Protein AF-A0A1Z9SMS9-F1 (afdb_monomer)

Mean predicted aligned error: 10.54 Å

Structure (mmCIF, N/CA/C/O backbone):
data_AF-A0A1Z9SMS9-F1
#
_entry.id   AF-A0A1Z9SMS9-F1
#
loop_
_atom_site.group_PDB
_atom_site.id
_atom_site.type_symbol
_atom_site.label_atom_id
_atom_site.label_alt_id
_atom_site.label_comp_id
_atom_site.label_asym_id
_atom_site.label_entity_id
_atom_site.label_seq_id
_atom_site.pdbx_PDB_ins_code
_atom_site.Cartn_x
_atom_site.Cartn_y
_atom_site.Cartn_z
_atom_site.occupancy
_atom_site.B_iso_or_equiv
_atom_site.auth_seq_id
_atom_site.auth_comp_id
_atom_site.auth_asym_id
_atom_site.auth_atom_id
_atom_site.pdbx_PDB_model_num
ATOM 1 N N . MET A 1 1 ? -2.708 -15.575 24.821 1.00 42.69 1 MET A N 1
ATOM 2 C CA . MET A 1 1 ? -3.384 -16.710 24.152 1.00 42.69 1 MET A CA 1
ATOM 3 C C . MET A 1 1 ? -3.883 -16.215 22.808 1.00 42.69 1 MET A C 1
ATOM 5 O O . MET A 1 1 ? -4.495 -15.160 22.779 1.00 42.69 1 MET A O 1
ATOM 9 N N . PHE A 1 2 ? -3.589 -16.905 21.705 1.00 44.44 2 PHE A N 1
ATOM 10 C CA . PHE A 1 2 ? -4.168 -16.544 20.408 1.00 44.44 2 PHE A CA 1
ATOM 11 C C . PHE A 1 2 ? -5.658 -16.898 20.422 1.00 44.44 2 PHE A C 1
ATOM 13 O O . PHE A 1 2 ? -5.998 -18.075 20.536 1.00 44.44 2 PHE A O 1
ATOM 20 N N . SER A 1 3 ? -6.549 -15.907 20.342 1.00 63.06 3 SER A N 1
ATOM 21 C CA . SER A 1 3 ? -7.968 -16.195 20.151 1.00 63.06 3 SER A CA 1
ATOM 22 C C . SER A 1 3 ? -8.204 -16.713 18.730 1.00 63.06 3 SER A C 1
ATOM 24 O O . SER A 1 3 ? -7.446 -16.423 17.799 1.00 63.06 3 SER A O 1
ATOM 26 N N . ARG A 1 4 ? -9.258 -17.513 18.546 1.00 59.00 4 ARG A N 1
ATOM 27 C CA . ARG A 1 4 ? -9.622 -18.114 17.250 1.00 59.00 4 ARG A CA 1
ATOM 28 C C . ARG A 1 4 ? -9.751 -17.062 16.135 1.00 59.00 4 ARG A C 1
ATOM 30 O O . ARG A 1 4 ? -9.462 -17.351 14.981 1.00 59.00 4 ARG A O 1
ATOM 37 N N . GLN A 1 5 ? -10.134 -15.839 16.497 1.00 58.72 5 GLN A N 1
ATOM 38 C CA . GLN A 1 5 ? -10.234 -14.690 15.599 1.00 58.72 5 GLN A CA 1
ATOM 39 C C . GLN A 1 5 ? -8.845 -14.195 15.149 1.00 58.72 5 GLN A C 1
ATOM 41 O O . GLN A 1 5 ? -8.631 -13.977 13.957 1.00 58.72 5 GLN A O 1
ATOM 46 N N . ASN A 1 6 ? -7.868 -14.129 16.060 1.00 50.88 6 ASN A N 1
ATOM 47 C CA . ASN A 1 6 ? -6.489 -13.731 15.746 1.00 50.88 6 ASN A CA 1
ATOM 48 C C . ASN A 1 6 ? -5.802 -14.721 14.791 1.00 50.88 6 ASN A C 1
ATOM 50 O O . ASN A 1 6 ? -5.024 -14.309 13.936 1.00 50.88 6 ASN A O 1
ATOM 54 N N . ILE A 1 7 ? -6.121 -16.017 14.895 1.00 60.59 7 ILE A N 1
ATOM 55 C CA . ILE A 1 7 ? -5.601 -17.056 13.989 1.00 60.59 7 ILE A CA 1
ATOM 56 C C . ILE A 1 7 ? -6.173 -16.888 12.576 1.00 60.59 7 ILE A C 1
ATOM 58 O O . ILE A 1 7 ? -5.432 -16.986 11.603 1.00 60.59 7 ILE A O 1
ATOM 62 N N . ILE A 1 8 ? -7.470 -16.589 12.446 1.00 67.31 8 ILE A N 1
ATOM 63 C CA . ILE A 1 8 ? -8.115 -16.373 11.140 1.00 67.31 8 ILE A CA 1
ATOM 64 C C . ILE A 1 8 ? -7.546 -15.128 10.454 1.00 67.31 8 ILE A C 1
ATOM 66 O O . ILE A 1 8 ? -7.233 -15.178 9.269 1.00 67.31 8 ILE A O 1
ATOM 70 N N . ALA A 1 9 ? -7.354 -14.033 11.192 1.00 59.09 9 ALA A N 1
ATOM 71 C CA . ALA A 1 9 ? -6.755 -12.822 10.639 1.00 59.09 9 ALA A CA 1
ATOM 72 C C . ALA A 1 9 ? -5.285 -13.011 10.250 1.00 59.09 9 ALA A C 1
ATOM 74 O O . ALA A 1 9 ? -4.865 -12.510 9.211 1.00 59.09 9 ALA A O 1
ATOM 75 N N . LEU A 1 10 ? -4.520 -13.777 11.034 1.00 58.72 10 LEU A N 1
ATOM 76 C CA . LEU A 1 10 ? -3.153 -14.156 10.684 1.00 58.72 10 LEU A CA 1
ATOM 77 C C . LEU A 1 10 ? -3.123 -14.998 9.401 1.00 58.72 10 LEU A C 1
ATOM 79 O O . LEU A 1 10 ? -2.323 -14.729 8.513 1.00 58.72 10 LEU A O 1
ATOM 83 N N . LEU A 1 11 ? -4.010 -15.988 9.275 1.00 63.66 11 LEU A N 1
ATOM 84 C CA . LEU A 1 11 ? -4.108 -16.815 8.071 1.00 63.66 11 LEU A CA 1
ATOM 85 C C . LEU A 1 11 ? -4.544 -15.998 6.854 1.00 63.66 11 LEU A C 1
ATOM 87 O O . LEU A 1 11 ? -3.993 -16.191 5.778 1.00 63.66 11 LEU A O 1
ATOM 91 N N . PHE A 1 12 ? -5.474 -15.058 7.020 1.00 68.38 12 PHE A N 1
ATOM 92 C CA . PHE A 1 12 ? -5.895 -14.148 5.957 1.00 68.38 12 PHE A CA 1
ATOM 93 C C . PHE A 1 12 ? -4.753 -13.217 5.526 1.00 68.38 12 PHE A C 1
ATOM 95 O O . PHE A 1 12 ? -4.485 -13.084 4.335 1.00 68.38 12 PHE A O 1
ATOM 102 N N . TYR A 1 13 ? -4.015 -12.648 6.487 1.00 61.69 13 TYR A N 1
ATOM 103 C CA . TYR A 1 13 ? -2.808 -11.859 6.233 1.00 61.69 13 TYR A CA 1
ATOM 104 C C . TYR A 1 13 ? -1.763 -12.656 5.449 1.00 61.69 13 TYR A C 1
ATOM 106 O O . TYR A 1 13 ? -1.270 -12.194 4.419 1.00 61.69 13 TYR A O 1
ATOM 114 N N . VAL A 1 14 ? -1.444 -13.863 5.919 1.00 61.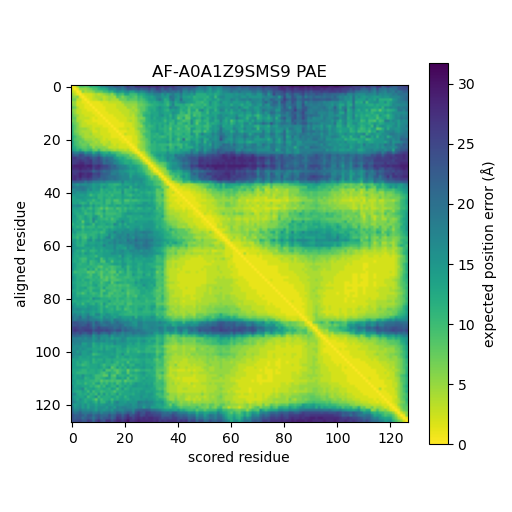12 14 VAL A N 1
ATOM 115 C CA . VAL A 1 14 ? -0.435 -14.736 5.313 1.00 61.12 14 VAL A CA 1
ATOM 116 C C . VAL A 1 14 ? -0.878 -15.194 3.924 1.00 61.12 14 VAL A C 1
ATOM 118 O O . VAL A 1 14 ? -0.083 -15.123 2.995 1.00 61.12 14 VAL A O 1
ATOM 121 N N . ALA A 1 15 ? -2.140 -15.586 3.747 1.00 68.69 15 ALA A N 1
ATOM 122 C CA . ALA A 1 15 ? -2.671 -16.026 2.460 1.00 68.69 15 ALA A CA 1
ATOM 123 C C . ALA A 1 15 ? -2.686 -14.899 1.418 1.00 68.69 15 ALA A C 1
ATOM 125 O O . ALA A 1 15 ? -2.249 -15.117 0.292 1.00 68.69 15 ALA A O 1
ATOM 126 N N . LEU A 1 16 ? -3.125 -13.687 1.782 1.00 65.31 16 LEU A N 1
ATOM 127 C CA . LEU A 1 16 ? -3.101 -12.545 0.861 1.00 65.31 16 LEU A CA 1
ATOM 128 C C . LEU A 1 16 ? -1.673 -12.095 0.539 1.00 65.31 16 LEU A C 1
ATOM 130 O O . LEU A 1 16 ? -1.391 -11.757 -0.608 1.00 65.31 16 LEU A O 1
ATOM 134 N N . SER A 1 17 ? -0.767 -12.127 1.520 1.00 57.66 17 SER A N 1
ATOM 135 C CA . SER A 1 17 ? 0.643 -11.772 1.313 1.00 57.66 17 SER A CA 1
ATOM 136 C C . SER A 1 17 ? 1.359 -12.788 0.420 1.00 57.66 17 SER A C 1
ATOM 138 O O . SER A 1 17 ? 2.090 -12.399 -0.488 1.00 57.66 17 SER A O 1
ATOM 140 N N . LEU A 1 18 ? 1.120 -14.087 0.637 1.00 59.03 18 LEU A N 1
ATOM 141 C CA . LEU A 1 18 ? 1.658 -15.160 -0.202 1.00 59.03 18 LEU A CA 1
ATOM 142 C C . LEU A 1 18 ? 1.051 -15.135 -1.606 1.00 59.03 18 LEU A C 1
ATOM 144 O O . LEU A 1 18 ? 1.794 -15.269 -2.567 1.00 59.03 18 LEU A O 1
ATOM 148 N N . GLY A 1 19 ? -0.255 -14.891 -1.742 1.00 61.66 19 GLY A N 1
ATOM 149 C CA . GLY A 1 19 ? -0.900 -14.731 -3.047 1.00 61.66 19 GLY A CA 1
ATOM 150 C C . GLY A 1 19 ? -0.356 -13.529 -3.823 1.00 61.66 19 GLY A C 1
ATOM 151 O O . GLY A 1 19 ? -0.093 -13.633 -5.017 1.00 61.66 19 GLY A O 1
ATOM 152 N N . ALA A 1 20 ? -0.105 -12.405 -3.145 1.00 61.03 20 ALA A N 1
ATOM 153 C CA . ALA A 1 20 ? 0.528 -11.244 -3.766 1.00 61.03 20 ALA A CA 1
ATOM 154 C C . ALA A 1 20 ? 1.964 -11.541 -4.240 1.00 61.03 20 ALA A C 1
ATOM 156 O O . ALA A 1 20 ? 2.370 -11.049 -5.291 1.00 61.03 20 ALA A O 1
ATOM 157 N N . LEU A 1 21 ? 2.719 -12.352 -3.491 1.00 57.56 21 LEU A N 1
ATOM 158 C CA . LEU A 1 21 ? 4.061 -12.810 -3.867 1.00 57.56 21 LEU A CA 1
ATOM 159 C C . LEU A 1 21 ? 4.037 -13.805 -5.034 1.00 57.56 21 LEU A C 1
ATOM 161 O O . LEU A 1 21 ? 4.824 -13.659 -5.963 1.00 57.56 21 LEU A O 1
ATOM 165 N N . ASP A 1 22 ? 3.140 -14.788 -5.004 1.00 57.19 22 ASP A N 1
ATOM 166 C CA . ASP A 1 22 ? 3.042 -15.839 -6.021 1.00 57.19 22 ASP A CA 1
ATOM 167 C C . ASP A 1 22 ? 2.629 -15.262 -7.380 1.00 57.19 22 ASP A C 1
ATOM 169 O O . ASP A 1 22 ? 3.326 -15.448 -8.377 1.00 57.19 22 ASP A O 1
ATOM 173 N N . LEU A 1 23 ? 1.594 -14.414 -7.415 1.00 56.09 23 LEU A N 1
ATOM 174 C CA . LEU A 1 23 ? 1.225 -13.717 -8.648 1.00 56.09 23 LEU A CA 1
ATOM 175 C C . LEU A 1 23 ? 2.328 -12.761 -9.155 1.00 56.09 23 LEU A C 1
ATOM 177 O O . LEU A 1 23 ? 2.448 -12.564 -10.368 1.00 56.09 23 LEU A O 1
ATOM 181 N N . ALA A 1 24 ? 3.137 -12.174 -8.262 1.00 53.62 24 ALA A N 1
ATOM 182 C CA . ALA A 1 24 ? 4.286 -11.354 -8.656 1.00 53.62 24 ALA A CA 1
ATOM 183 C C . ALA A 1 24 ? 5.402 -12.186 -9.316 1.00 53.62 24 ALA A C 1
ATOM 185 O O . ALA A 1 24 ? 6.136 -11.665 -10.160 1.00 53.62 24 ALA A O 1
ATOM 186 N N . ILE A 1 25 ? 5.523 -13.469 -8.962 1.00 54.81 25 ILE A N 1
ATOM 187 C CA . ILE A 1 25 ? 6.507 -14.407 -9.520 1.00 54.81 25 ILE A CA 1
ATOM 188 C C . ILE A 1 25 ? 6.000 -15.027 -10.835 1.00 54.81 25 ILE A C 1
ATOM 190 O O . ILE A 1 25 ? 6.776 -15.129 -11.792 1.00 54.81 25 ILE A O 1
ATOM 194 N N . ASP A 1 26 ? 4.714 -15.385 -10.911 1.00 50.44 26 ASP A N 1
ATOM 195 C CA . ASP A 1 26 ? 4.107 -16.109 -12.042 1.00 50.44 26 ASP A CA 1
ATOM 196 C C . ASP A 1 26 ? 3.941 -15.226 -13.302 1.00 50.44 26 ASP A C 1
ATOM 198 O O . ASP A 1 26 ? 4.048 -15.683 -14.440 1.00 50.44 26 ASP A O 1
ATOM 202 N N . HIS A 1 27 ? 3.826 -13.901 -13.142 1.00 50.00 27 HIS A N 1
ATOM 203 C CA . HIS A 1 27 ? 3.741 -12.937 -14.254 1.00 50.00 27 HIS A CA 1
ATOM 204 C C . HIS A 1 27 ? 5.089 -12.582 -14.923 1.00 50.00 27 HIS A C 1
ATOM 206 O O . HIS A 1 27 ? 5.254 -11.494 -15.489 1.00 50.00 27 HIS A O 1
ATOM 212 N N . ARG A 1 28 ? 6.064 -13.504 -14.940 1.00 49.56 28 ARG A N 1
ATOM 213 C CA . ARG A 1 28 ? 7.387 -13.302 -15.571 1.00 49.56 28 ARG A CA 1
ATOM 214 C C . ARG A 1 28 ? 7.340 -12.956 -17.072 1.00 49.56 28 ARG A C 1
ATOM 216 O O . ARG A 1 28 ? 8.345 -12.468 -17.585 1.00 49.56 28 ARG A O 1
ATOM 223 N N . THR A 1 29 ? 6.209 -13.155 -17.757 1.00 44.25 29 THR A N 1
ATOM 224 C CA . THR A 1 29 ? 6.026 -12.948 -19.209 1.00 44.25 29 THR A CA 1
ATOM 225 C C . THR A 1 29 ? 5.219 -11.695 -19.600 1.00 44.25 29 THR A C 1
ATOM 227 O O . THR A 1 29 ? 5.142 -11.381 -20.785 1.00 44.25 29 THR A O 1
ATOM 230 N N . GLY A 1 30 ? 4.660 -10.930 -18.649 1.00 44.19 30 GLY A N 1
ATOM 231 C CA . GLY A 1 30 ? 3.746 -9.805 -18.929 1.00 44.19 30 GLY A CA 1
ATOM 232 C C . GLY A 1 30 ? 4.034 -8.564 -18.083 1.00 44.19 30 GLY A C 1
ATOM 233 O O . GLY A 1 30 ? 3.212 -8.153 -17.266 1.00 44.19 30 GLY A O 1
ATOM 234 N N . TYR A 1 31 ? 5.213 -7.977 -18.275 1.00 43.25 31 TYR A N 1
ATOM 235 C CA . TYR A 1 31 ? 5.928 -7.131 -17.309 1.00 43.25 31 TYR A CA 1
ATOM 236 C C . TYR A 1 31 ? 5.272 -5.821 -16.827 1.00 43.25 31 TYR A C 1
ATOM 238 O O . TYR A 1 31 ? 5.847 -5.141 -15.984 1.00 43.25 31 TYR A O 1
ATOM 246 N N . LEU A 1 32 ? 4.092 -5.429 -17.321 1.00 42.53 32 LEU A N 1
ATOM 247 C CA . LEU A 1 32 ? 3.600 -4.052 -17.144 1.00 42.53 32 LEU A CA 1
ATOM 248 C C . LEU A 1 32 ? 2.096 -3.886 -16.884 1.00 42.53 32 LEU A C 1
ATOM 250 O O . LEU A 1 32 ? 1.650 -2.759 -16.711 1.00 42.53 32 LEU A O 1
ATOM 254 N N . LYS A 1 33 ? 1.285 -4.951 -16.854 1.00 45.22 33 LYS A N 1
ATOM 255 C CA . LYS A 1 33 ? -0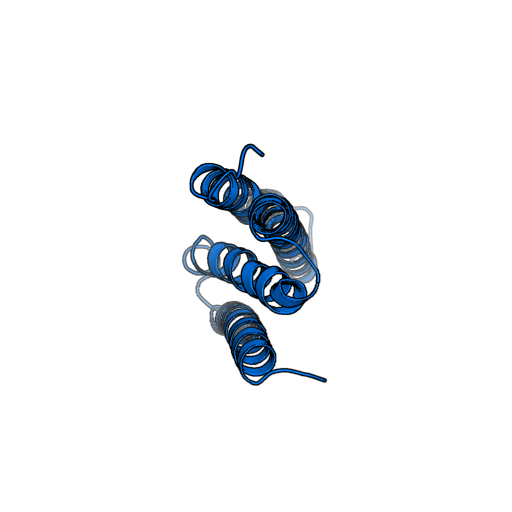.182 -4.796 -16.697 1.00 45.22 33 LYS A CA 1
ATOM 256 C C . LYS A 1 33 ? -0.768 -5.453 -15.447 1.00 45.22 33 LYS A C 1
ATOM 258 O O . LYS A 1 33 ? -1.671 -4.884 -14.846 1.00 45.22 33 LYS A O 1
ATOM 263 N N . GLY A 1 34 ? -0.251 -6.611 -15.032 1.00 44.06 34 GLY A N 1
ATOM 264 C CA . GLY A 1 34 ? -0.817 -7.382 -13.913 1.00 44.06 34 GLY A CA 1
ATOM 265 C C . GLY A 1 34 ? -0.298 -6.976 -12.531 1.00 44.06 34 GLY A C 1
ATOM 266 O O . GLY A 1 34 ? -1.067 -6.914 -11.575 1.00 44.06 34 GLY A O 1
ATOM 267 N N . LEU A 1 35 ? 0.987 -6.618 -12.424 1.00 42.50 35 LEU A N 1
ATOM 268 C CA . LEU A 1 35 ? 1.676 -6.304 -11.158 1.00 42.50 35 LEU A CA 1
ATOM 269 C C . LEU A 1 35 ? 1.114 -5.080 -10.401 1.00 42.50 35 LEU A C 1
ATOM 271 O O . LEU A 1 35 ? 1.458 -4.845 -9.250 1.00 42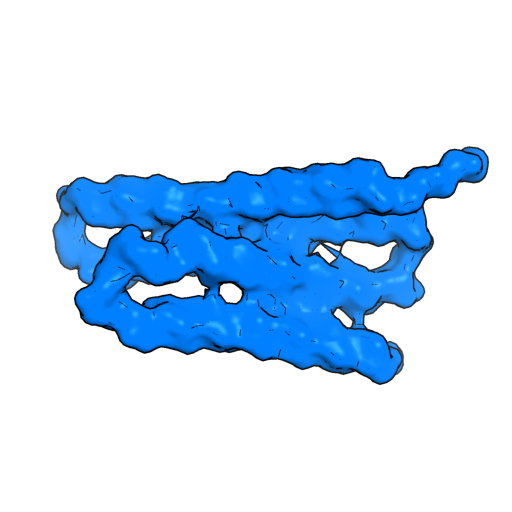.50 35 LEU A O 1
ATOM 275 N N . LEU A 1 36 ? 0.238 -4.295 -11.026 1.00 52.53 36 LEU A N 1
ATOM 276 C CA . LEU A 1 36 ? 0.272 -2.844 -10.862 1.00 52.53 36 LEU A CA 1
ATOM 277 C C . LEU A 1 36 ? -0.841 -2.221 -9.998 1.00 52.53 36 LEU A C 1
ATOM 279 O O . LEU A 1 36 ? -0.681 -1.108 -9.511 1.00 52.53 36 LEU A O 1
ATOM 283 N N . SER A 1 37 ? -1.941 -2.930 -9.740 1.00 57.34 37 SER A N 1
ATOM 284 C CA . SER A 1 37 ? -3.023 -2.412 -8.881 1.00 57.34 37 SER A CA 1
ATOM 285 C C . SER A 1 37 ? -3.488 -3.429 -7.844 1.00 57.34 37 SER A C 1
ATOM 287 O O . SER A 1 37 ? -3.529 -3.126 -6.656 1.00 57.34 37 SER A O 1
ATOM 289 N N . ILE A 1 38 ? -3.767 -4.664 -8.264 1.00 64.25 38 ILE A N 1
ATOM 290 C CA . ILE A 1 38 ? -4.311 -5.683 -7.358 1.00 64.25 38 ILE A CA 1
ATOM 291 C C . ILE A 1 38 ? -3.285 -6.144 -6.311 1.00 64.25 38 ILE A C 1
ATOM 293 O O . ILE A 1 38 ? -3.645 -6.300 -5.153 1.00 64.25 38 ILE A O 1
ATOM 297 N N . HIS A 1 39 ? -2.004 -6.283 -6.660 1.00 66.94 39 HIS A N 1
ATOM 298 C CA . HIS A 1 39 ? -0.956 -6.753 -5.738 1.00 66.94 39 HIS A CA 1
ATOM 299 C C . HIS A 1 39 ? -0.623 -5.741 -4.643 1.00 66.94 39 HIS A C 1
ATOM 301 O O . HIS A 1 39 ? -0.568 -6.078 -3.462 1.00 66.94 39 HIS A O 1
ATOM 307 N N . SER A 1 40 ? -0.423 -4.483 -5.037 1.00 65.19 40 SER A N 1
ATOM 308 C CA . SER A 1 40 ? -0.165 -3.380 -4.114 1.00 65.19 40 SER A CA 1
ATOM 309 C C . SER A 1 40 ? -1.354 -3.159 -3.178 1.00 65.19 40 SER A C 1
ATOM 311 O O . SER A 1 40 ? -1.163 -2.938 -1.984 1.00 65.19 40 SER A O 1
ATOM 313 N N . LEU A 1 41 ? -2.576 -3.309 -3.690 1.00 69.00 41 LEU A N 1
ATOM 314 C CA . LEU A 1 41 ? -3.801 -3.275 -2.898 1.00 69.00 41 LEU A CA 1
ATOM 315 C C . LEU A 1 41 ? -3.904 -4.473 -1.937 1.00 69.00 41 LEU A C 1
ATOM 317 O O . LEU A 1 41 ? -4.253 -4.280 -0.775 1.00 69.00 41 LEU A O 1
ATOM 321 N N . LEU A 1 42 ? -3.546 -5.686 -2.372 1.00 75.19 42 LEU A N 1
ATOM 322 C CA . LEU A 1 42 ? -3.533 -6.887 -1.528 1.00 75.19 42 LEU A CA 1
ATOM 323 C C . LEU A 1 42 ? -2.564 -6.756 -0.352 1.00 75.19 42 LEU A C 1
ATOM 325 O O . LEU A 1 42 ? -2.947 -7.091 0.765 1.00 75.19 42 LEU A O 1
ATOM 329 N N . ILE A 1 43 ? -1.354 -6.228 -0.570 1.00 76.31 43 ILE A N 1
ATOM 330 C CA . ILE A 1 43 ? -0.383 -5.983 0.510 1.00 76.31 43 ILE A CA 1
ATOM 331 C C . ILE A 1 43 ? -0.961 -4.985 1.520 1.00 76.31 43 ILE A C 1
ATOM 333 O O . ILE A 1 43 ? -0.950 -5.245 2.720 1.00 76.31 43 ILE A O 1
ATOM 337 N N . VAL A 1 44 ? -1.531 -3.871 1.057 1.00 77.69 44 VAL A N 1
ATOM 338 C CA . VAL A 1 44 ? -2.130 -2.864 1.950 1.00 77.69 44 VAL A CA 1
ATOM 339 C C . VAL A 1 44 ? -3.304 -3.443 2.750 1.00 77.69 44 VAL A C 1
ATOM 341 O O . VAL A 1 44 ? -3.394 -3.219 3.958 1.00 77.69 44 VAL A O 1
ATOM 344 N N . ILE A 1 45 ? -4.182 -4.225 2.113 1.00 77.56 45 ILE A N 1
ATOM 345 C CA . ILE A 1 45 ? -5.298 -4.891 2.800 1.00 77.56 45 ILE A CA 1
ATOM 346 C C . ILE A 1 45 ? -4.786 -5.951 3.770 1.00 77.56 45 ILE A C 1
ATOM 348 O O . ILE A 1 45 ? -5.320 -6.053 4.870 1.00 77.56 45 ILE A O 1
ATOM 352 N N . ALA A 1 46 ? -3.747 -6.708 3.425 1.00 81.38 46 ALA A N 1
ATOM 353 C CA . ALA A 1 46 ? -3.173 -7.698 4.323 1.00 81.38 46 ALA A CA 1
ATOM 354 C C . ALA A 1 46 ? -2.777 -7.032 5.655 1.00 81.38 46 ALA A C 1
ATOM 356 O O . ALA A 1 46 ? -3.135 -7.527 6.725 1.00 81.38 46 ALA A O 1
ATOM 357 N N . PHE A 1 47 ? -2.155 -5.853 5.612 1.00 81.06 47 PHE A N 1
ATOM 358 C CA . PHE A 1 47 ? -1.750 -5.132 6.820 1.00 81.06 47 PHE A CA 1
ATOM 359 C C . PHE A 1 47 ? -2.912 -4.745 7.753 1.00 81.06 47 PHE A C 1
ATOM 361 O O . PHE A 1 47 ? -2.690 -4.633 8.958 1.00 81.06 47 PHE A O 1
ATOM 368 N N . SER A 1 48 ? -4.158 -4.668 7.268 1.00 76.75 48 SER A N 1
ATOM 369 C CA . SER A 1 48 ? -5.338 -4.544 8.146 1.00 76.75 48 SER A CA 1
ATOM 370 C C . SER A 1 48 ? -5.503 -5.731 9.114 1.00 76.75 48 SER A C 1
ATOM 372 O O . SER A 1 48 ? -6.017 -5.577 10.225 1.00 76.75 48 SER A O 1
ATOM 374 N N . GLY A 1 49 ? -4.993 -6.911 8.747 1.00 75.25 49 GLY A N 1
ATOM 375 C CA . GLY A 1 49 ? -4.952 -8.095 9.603 1.00 75.25 49 GLY A CA 1
ATOM 376 C C . GLY A 1 49 ? -4.087 -7.906 10.853 1.00 75.25 49 GLY A C 1
ATOM 377 O O . GLY A 1 49 ? -4.422 -8.445 11.909 1.00 75.25 49 GLY A O 1
ATOM 378 N N . LEU A 1 50 ? -3.030 -7.082 10.791 1.00 76.12 50 LEU A N 1
ATOM 379 C CA . LEU A 1 50 ? -2.222 -6.742 11.971 1.00 76.12 50 LEU A CA 1
ATOM 380 C C . LEU A 1 50 ? -3.035 -5.954 12.995 1.00 76.12 50 LEU A C 1
ATOM 382 O O . LEU A 1 50 ? -2.923 -6.195 14.198 1.00 76.12 50 LEU A O 1
ATOM 386 N N . THR A 1 51 ? -3.889 -5.047 12.530 1.00 77.00 51 THR A N 1
ATOM 387 C CA . THR A 1 51 ? -4.783 -4.292 13.405 1.00 77.00 51 THR A CA 1
ATOM 388 C C . THR A 1 51 ? -5.822 -5.194 14.053 1.00 77.00 51 THR A C 1
ATOM 390 O O . THR A 1 51 ? -6.125 -5.044 15.236 1.00 77.00 51 THR A O 1
ATOM 393 N N . TYR A 1 52 ? -6.312 -6.189 13.315 1.00 73.25 52 TYR A N 1
ATOM 394 C CA . TYR A 1 52 ? -7.242 -7.168 13.858 1.00 73.25 52 TYR A CA 1
ATOM 395 C C . TYR A 1 52 ? -6.616 -8.008 14.984 1.00 73.25 52 TYR A C 1
ATOM 397 O O . TYR A 1 52 ? -7.260 -8.229 16.004 1.00 73.25 52 TYR A O 1
ATOM 405 N N . ILE A 1 53 ? -5.337 -8.388 14.869 1.00 77.25 53 ILE A N 1
ATOM 406 C CA . ILE A 1 53 ? -4.596 -9.068 15.952 1.00 77.25 53 ILE A CA 1
ATOM 407 C C . ILE A 1 53 ? -4.459 -8.164 17.190 1.00 77.25 53 ILE A C 1
ATOM 409 O O . ILE A 1 53 ? -4.484 -8.639 18.325 1.00 77.25 53 ILE A O 1
ATOM 413 N N . LYS A 1 54 ? -4.333 -6.849 16.987 1.00 77.06 54 LYS A N 1
ATOM 414 C CA . LYS A 1 54 ? -4.231 -5.854 18.065 1.00 77.06 54 LYS A CA 1
ATOM 415 C C . LYS A 1 54 ? -5.583 -5.522 18.713 1.00 77.06 54 LYS A C 1
ATOM 417 O O . LYS A 1 54 ? -5.591 -4.839 19.733 1.00 77.06 54 L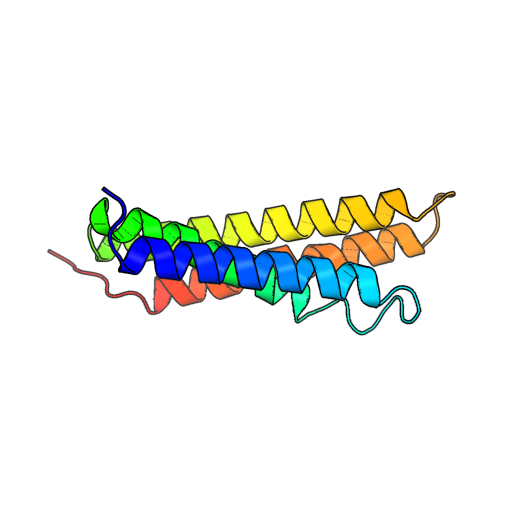YS A O 1
ATOM 422 N N . ARG A 1 55 ? -6.709 -6.015 18.184 1.00 75.25 55 ARG A N 1
ATOM 423 C CA . ARG A 1 55 ? -8.069 -5.674 18.637 1.00 75.25 55 ARG A CA 1
ATOM 424 C C . ARG A 1 55 ? -8.317 -5.911 20.125 1.00 75.25 55 ARG A C 1
ATOM 426 O O . ARG A 1 55 ? -9.012 -5.122 20.744 1.00 75.25 55 ARG A O 1
ATOM 433 N N . GLU A 1 56 ? -7.755 -6.968 20.704 1.00 76.81 56 GLU A N 1
ATOM 434 C CA . GLU A 1 56 ? -7.928 -7.271 22.136 1.00 76.81 56 GLU A CA 1
ATOM 435 C C . GLU A 1 56 ? -7.104 -6.351 23.054 1.00 76.81 56 GLU A C 1
ATOM 437 O O . GLU A 1 56 ? -7.299 -6.356 24.266 1.00 76.81 56 GLU A O 1
ATOM 442 N N . LYS A 1 57 ? -6.174 -5.567 22.493 1.00 75.19 57 LYS A N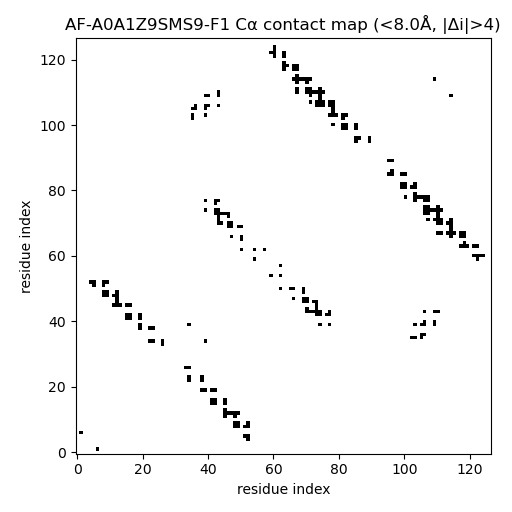 1
ATOM 443 C CA . LYS A 1 57 ? -5.251 -4.708 23.244 1.00 75.19 57 LYS A CA 1
ATOM 444 C C . LYS A 1 57 ? -5.664 -3.233 23.265 1.00 75.19 57 LYS A C 1
ATOM 446 O O . LYS A 1 57 ? -5.170 -2.497 24.112 1.00 75.19 57 LYS A O 1
ATOM 451 N N . TYR A 1 58 ? -6.533 -2.801 22.353 1.00 76.00 58 TYR A N 1
ATOM 452 C CA . TYR A 1 58 ? -6.886 -1.391 22.174 1.00 76.00 58 TYR A CA 1
ATOM 453 C C . TYR A 1 58 ? -8.396 -1.183 22.182 1.00 76.00 58 TYR A C 1
ATOM 455 O O . TYR A 1 58 ? -9.158 -2.037 21.726 1.00 76.00 58 TYR A O 1
ATOM 463 N N . MET A 1 59 ? -8.821 -0.021 22.679 1.00 75.19 59 MET A N 1
ATOM 464 C CA . MET A 1 59 ? -10.227 0.379 22.661 1.00 75.19 59 MET A CA 1
ATOM 465 C C . MET A 1 59 ? -10.701 0.614 21.227 1.00 75.19 59 MET A C 1
ATOM 467 O O . MET A 1 59 ? -9.919 1.007 20.360 1.00 75.19 59 MET A O 1
ATOM 471 N N . LEU A 1 60 ? -12.000 0.418 20.975 1.00 72.88 60 LEU A N 1
ATOM 472 C CA . LEU A 1 60 ? -12.543 0.447 19.617 1.00 72.88 60 LEU A CA 1
ATOM 473 C C . LEU A 1 60 ? -12.184 1.752 18.893 1.00 72.88 60 LEU A C 1
ATOM 475 O O . LEU A 1 60 ? -11.672 1.681 17.788 1.00 72.88 60 LEU A O 1
ATOM 479 N N . HIS A 1 61 ? -12.330 2.917 19.529 1.00 73.75 61 HIS A N 1
ATOM 480 C CA . HIS A 1 61 ? -12.013 4.219 18.924 1.00 73.75 61 HIS A CA 1
ATOM 481 C C . HIS A 1 61 ? -10.533 4.415 18.528 1.00 73.75 61 HIS A C 1
ATOM 483 O O . HIS A 1 61 ? -10.233 5.137 17.582 1.00 73.75 61 HIS A O 1
ATOM 489 N N . GLU A 1 62 ? -9.597 3.723 19.186 1.00 80.38 62 GLU A N 1
ATOM 490 C CA . GLU A 1 62 ? -8.160 3.791 18.881 1.00 80.38 62 GLU A CA 1
ATOM 491 C C . GLU A 1 62 ? -7.814 2.862 17.720 1.00 80.38 62 GLU A C 1
ATOM 493 O O . GLU A 1 62 ? -6.829 3.067 17.007 1.00 80.38 62 GLU A O 1
ATOM 498 N N . LEU A 1 63 ? -8.645 1.840 17.511 1.00 82.06 63 LEU A N 1
ATOM 499 C CA . LEU A 1 63 ? -8.428 0.817 16.510 1.00 82.06 63 LEU A CA 1
ATOM 500 C C . LEU A 1 63 ? -8.490 1.384 15.089 1.00 82.06 63 LEU A C 1
ATOM 502 O O . LEU A 1 63 ? -7.711 0.944 14.252 1.00 82.06 63 LEU A O 1
ATOM 506 N N . GLY A 1 64 ? -9.325 2.396 14.828 1.00 79.56 64 GLY A N 1
ATOM 507 C CA . GLY A 1 64 ? -9.365 3.095 13.536 1.00 79.56 64 GLY A CA 1
ATOM 508 C C . GLY A 1 64 ? -8.063 3.839 13.222 1.00 79.56 64 GLY A C 1
ATOM 509 O O . GLY A 1 64 ? -7.530 3.748 12.115 1.00 79.56 64 GLY A O 1
ATOM 510 N N . LEU A 1 65 ? -7.481 4.497 14.227 1.00 85.44 65 LEU A N 1
ATOM 511 C CA . LEU A 1 65 ? -6.213 5.215 14.085 1.00 85.44 65 LEU A CA 1
ATOM 512 C C . LEU A 1 65 ? -5.024 4.250 13.941 1.00 85.44 65 LEU A C 1
ATOM 514 O O . LEU A 1 65 ? -4.078 4.512 13.193 1.00 85.44 65 LEU A O 1
ATOM 518 N N . ILE A 1 66 ? -5.076 3.103 14.622 1.00 87.44 66 ILE A N 1
ATOM 519 C CA . ILE A 1 66 ? -4.097 2.019 14.459 1.00 87.44 66 ILE A CA 1
ATOM 520 C C . ILE A 1 66 ? -4.242 1.366 13.080 1.00 87.44 66 ILE A C 1
ATOM 522 O O . ILE A 1 66 ? -3.226 1.117 12.434 1.00 87.44 66 ILE A O 1
ATOM 526 N N . LEU A 1 67 ? -5.473 1.167 12.598 1.00 86.00 67 LEU A N 1
ATOM 527 C CA . LEU A 1 67 ? -5.763 0.616 11.273 1.00 86.00 67 LEU A CA 1
ATOM 528 C C . LEU A 1 67 ? -5.160 1.478 10.173 1.00 86.00 67 LEU A C 1
ATOM 530 O O . LEU A 1 67 ? -4.444 0.974 9.311 1.00 86.00 67 LEU A O 1
ATOM 534 N N . LYS A 1 68 ? -5.358 2.795 10.254 1.00 87.44 68 LYS A N 1
ATOM 535 C CA . LYS A 1 68 ? -4.721 3.749 9.346 1.00 87.44 68 LYS A CA 1
ATOM 536 C C . LYS A 1 68 ? -3.202 3.613 9.333 1.00 87.44 68 LYS A C 1
ATOM 538 O O . LYS A 1 68 ? -2.603 3.547 8.261 1.00 87.44 68 LYS A O 1
ATOM 543 N N . LYS A 1 69 ? -2.574 3.573 10.512 1.00 90.38 69 LYS A N 1
ATOM 544 C CA . LYS A 1 69 ? -1.113 3.443 10.634 1.00 90.38 69 LYS A CA 1
ATOM 545 C C . LYS A 1 69 ? -0.610 2.134 10.027 1.00 90.38 69 LYS A C 1
ATOM 547 O O . LYS A 1 69 ? 0.379 2.155 9.299 1.00 90.38 69 LYS A O 1
ATOM 552 N N . ASP A 1 70 ? -1.302 1.029 10.284 1.00 89.06 70 ASP A N 1
ATOM 553 C CA . ASP A 1 70 ? -0.937 -0.284 9.753 1.00 89.06 70 ASP A CA 1
ATOM 554 C C . ASP A 1 70 ? -1.118 -0.341 8.222 1.00 89.06 70 ASP A C 1
ATOM 556 O O . ASP A 1 70 ? -0.244 -0.851 7.527 1.00 89.06 70 ASP A O 1
ATOM 560 N N . MET A 1 71 ? -2.175 0.259 7.662 1.00 86.75 71 MET A N 1
ATOM 561 C CA . MET A 1 71 ? -2.379 0.333 6.205 1.00 86.75 71 MET A CA 1
ATOM 562 C C . MET A 1 71 ? -1.339 1.217 5.501 1.00 86.75 71 MET A C 1
ATOM 564 O O . MET A 1 71 ? -0.826 0.839 4.446 1.00 86.75 71 MET A O 1
ATOM 568 N N . ILE A 1 72 ? -0.971 2.361 6.091 1.00 90.75 72 ILE A N 1
ATOM 569 C CA . ILE A 1 72 ? 0.119 3.212 5.581 1.00 90.75 72 ILE A CA 1
ATOM 570 C C . ILE A 1 72 ? 1.445 2.445 5.607 1.00 90.75 72 ILE A C 1
ATOM 572 O O . ILE A 1 72 ? 2.198 2.485 4.634 1.00 90.75 72 ILE A O 1
ATOM 576 N N . LEU A 1 73 ? 1.713 1.708 6.689 1.00 91.69 73 LEU A N 1
ATOM 577 C CA . LEU A 1 73 ? 2.886 0.843 6.791 1.00 91.69 73 LEU A CA 1
ATOM 578 C C . LEU A 1 73 ? 2.889 -0.229 5.690 1.00 91.69 73 LEU A C 1
ATOM 580 O O . LEU A 1 73 ? 3.917 -0.429 5.044 1.00 91.69 73 LEU A O 1
ATOM 584 N N . GLY A 1 74 ? 1.741 -0.860 5.426 1.00 87.44 74 GLY A N 1
ATOM 585 C CA . GLY A 1 74 ? 1.573 -1.804 4.319 1.00 87.44 74 GLY A CA 1
ATOM 586 C C . GLY A 1 74 ? 1.885 -1.181 2.956 1.00 87.44 74 GLY A C 1
ATOM 587 O O . GLY A 1 74 ? 2.552 -1.809 2.135 1.00 87.44 74 GLY A O 1
ATOM 588 N N . GLY A 1 75 ? 1.494 0.078 2.740 1.00 88.44 75 GLY A N 1
ATOM 589 C CA . GLY A 1 75 ? 1.841 0.831 1.532 1.00 88.44 75 GLY A CA 1
ATOM 590 C C . GLY A 1 75 ? 3.347 1.057 1.385 1.00 88.44 75 GLY A C 1
ATOM 591 O O . GLY A 1 75 ? 3.917 0.790 0.332 1.00 88.44 75 GLY A O 1
ATOM 592 N N . TRP A 1 76 ? 4.031 1.466 2.454 1.00 92.12 76 TRP A N 1
ATOM 593 C CA . TRP A 1 76 ? 5.491 1.628 2.435 1.00 92.12 76 TRP A CA 1
ATOM 594 C C . TRP A 1 76 ? 6.243 0.311 2.217 1.00 92.12 76 TRP A C 1
ATOM 596 O O . TRP A 1 76 ? 7.262 0.284 1.526 1.00 92.12 76 TRP A O 1
ATOM 606 N N . ILE A 1 77 ? 5.736 -0.793 2.766 1.00 88.19 77 ILE A N 1
ATOM 607 C CA . ILE A 1 77 ? 6.317 -2.123 2.556 1.00 88.19 77 ILE A CA 1
ATOM 608 C C . ILE A 1 77 ? 6.092 -2.591 1.118 1.00 88.19 77 ILE A C 1
ATOM 610 O O . ILE A 1 77 ? 7.038 -3.060 0.487 1.00 88.19 77 ILE A O 1
ATOM 614 N N . GLY A 1 78 ? 4.894 -2.387 0.563 1.00 85.38 78 GLY A N 1
ATOM 615 C CA . GLY A 1 78 ? 4.618 -2.635 -0.853 1.00 85.38 78 GLY A CA 1
ATOM 616 C C . GLY A 1 78 ? 5.573 -1.868 -1.774 1.00 85.38 78 GLY A C 1
ATOM 617 O O . GLY A 1 78 ? 6.087 -2.436 -2.737 1.00 85.38 78 GLY A O 1
ATOM 618 N N . PHE A 1 79 ? 5.891 -0.617 -1.434 1.00 88.25 79 PHE A N 1
ATOM 619 C CA . PHE A 1 79 ? 6.844 0.202 -2.179 1.00 88.25 79 PHE A CA 1
ATOM 620 C C . PHE A 1 79 ? 8.267 -0.350 -2.112 1.00 88.25 79 PHE A C 1
ATOM 622 O O . PHE A 1 79 ? 8.922 -0.468 -3.147 1.00 88.25 79 PHE A O 1
ATOM 629 N N . MET A 1 80 ? 8.740 -0.723 -0.917 1.00 88.81 80 MET A N 1
ATOM 630 C CA . MET A 1 80 ? 10.073 -1.312 -0.748 1.00 88.81 80 MET A CA 1
ATOM 631 C C . MET A 1 80 ? 10.216 -2.627 -1.521 1.00 88.81 80 MET A C 1
ATOM 633 O O . MET A 1 80 ? 11.229 -2.835 -2.186 1.00 88.81 80 MET A O 1
ATOM 637 N N . VAL A 1 81 ? 9.188 -3.480 -1.496 1.00 84.31 81 VAL A N 1
ATOM 638 C CA . VAL A 1 81 ? 9.159 -4.733 -2.264 1.00 84.31 81 VAL A CA 1
ATOM 639 C C . VAL A 1 81 ? 9.163 -4.456 -3.772 1.00 84.31 81 VAL A C 1
ATOM 641 O O . VAL A 1 81 ? 9.943 -5.063 -4.505 1.00 84.31 81 VAL A O 1
ATOM 644 N N . GLY A 1 82 ? 8.352 -3.504 -4.243 1.00 83.19 82 GLY A N 1
ATOM 645 C CA . GLY A 1 82 ? 8.320 -3.107 -5.654 1.00 83.19 82 GLY A CA 1
ATOM 646 C C . GLY A 1 82 ? 9.657 -2.543 -6.148 1.00 83.19 82 GLY A C 1
ATOM 647 O O . GLY A 1 82 ? 10.145 -2.931 -7.214 1.00 83.19 82 GLY A O 1
ATOM 648 N N . CYS A 1 83 ? 10.311 -1.709 -5.336 1.00 85.06 83 CYS A N 1
ATOM 649 C CA . CYS A 1 83 ? 11.646 -1.195 -5.633 1.00 85.06 83 CYS A CA 1
ATOM 650 C C . CYS A 1 83 ? 12.686 -2.320 -5.655 1.00 85.06 83 CYS A C 1
ATOM 652 O O . CYS A 1 83 ? 13.483 -2.383 -6.588 1.00 85.06 83 CYS A O 1
ATOM 654 N N . PHE A 1 84 ? 12.650 -3.242 -4.686 1.00 84.62 84 PHE A N 1
ATOM 655 C CA . PHE A 1 84 ? 13.548 -4.397 -4.651 1.00 84.62 84 PHE A CA 1
ATOM 656 C C . PHE A 1 84 ? 13.472 -5.215 -5.945 1.00 84.62 84 PHE A C 1
ATOM 658 O O . PHE A 1 84 ? 14.504 -5.482 -6.555 1.00 84.62 84 PHE A O 1
ATOM 665 N N . PHE A 1 85 ? 12.267 -5.552 -6.416 1.00 79.44 85 PHE A N 1
ATOM 666 C CA . PHE A 1 85 ? 12.106 -6.296 -7.669 1.00 79.44 85 PHE A CA 1
ATOM 667 C C . PHE A 1 85 ? 12.521 -5.495 -8.905 1.00 79.44 85 PHE A C 1
ATOM 669 O O . PHE A 1 85 ? 13.072 -6.074 -9.843 1.00 79.44 85 PHE A O 1
ATOM 676 N N . THR A 1 86 ? 12.292 -4.180 -8.898 1.00 80.81 86 THR A N 1
ATOM 677 C CA . THR A 1 86 ? 12.738 -3.281 -9.971 1.00 80.81 86 THR A CA 1
ATOM 678 C C . THR A 1 86 ? 14.262 -3.309 -10.092 1.00 80.81 86 THR A C 1
ATOM 680 O O . THR A 1 86 ? 14.789 -3.553 -11.174 1.00 80.81 86 THR A O 1
ATOM 683 N N . PHE A 1 87 ? 14.984 -3.150 -8.980 1.00 81.00 87 PHE A N 1
ATOM 684 C CA . PHE A 1 87 ? 16.449 -3.181 -8.979 1.00 81.00 87 PHE A CA 1
ATOM 685 C C . PHE A 1 87 ? 17.025 -4.580 -9.207 1.00 81.00 87 PHE A C 1
ATOM 687 O O . PHE A 1 87 ? 18.043 -4.713 -9.876 1.00 81.00 87 PHE A O 1
ATOM 694 N N . TYR A 1 88 ? 16.373 -5.630 -8.699 1.00 79.31 88 TYR A N 1
ATOM 695 C CA . TYR A 1 88 ? 16.822 -7.013 -8.882 1.00 79.31 88 TYR A CA 1
ATOM 696 C C . TYR A 1 88 ? 16.889 -7.418 -10.357 1.00 79.31 88 TYR A C 1
ATOM 698 O O . TYR A 1 88 ? 17.700 -8.258 -10.745 1.00 79.31 88 TYR A O 1
ATOM 706 N N . LYS A 1 89 ? 16.009 -6.849 -11.180 1.00 71.06 89 LYS A N 1
ATOM 707 C CA . LYS A 1 89 ? 15.817 -7.310 -12.547 1.00 71.06 89 LYS A CA 1
ATOM 708 C C . LYS A 1 89 ? 16.632 -6.556 -13.592 1.00 71.06 89 LYS A C 1
ATOM 710 O O . LYS A 1 89 ? 16.750 -7.027 -14.720 1.00 71.06 89 LYS A O 1
ATOM 715 N N . ILE A 1 90 ? 17.197 -5.413 -13.227 1.00 69.19 90 ILE A N 1
ATOM 716 C CA . ILE A 1 90 ? 17.787 -4.484 -14.180 1.00 69.19 90 ILE A CA 1
ATOM 717 C C . ILE A 1 90 ? 19.314 -4.516 -14.076 1.00 69.19 90 ILE A C 1
ATOM 719 O O . ILE A 1 90 ? 19.883 -4.406 -12.995 1.00 69.19 90 ILE A O 1
ATOM 723 N N . SER A 1 91 ? 19.985 -4.667 -15.223 1.00 66.56 91 SER A N 1
ATOM 724 C CA . SER A 1 91 ? 21.454 -4.706 -15.317 1.00 66.56 91 SER A CA 1
ATOM 725 C C . SER A 1 91 ? 22.094 -3.342 -15.629 1.00 66.56 91 SER A C 1
ATOM 727 O O . SER A 1 91 ? 23.287 -3.178 -15.396 1.00 66.56 91 SER A O 1
ATOM 729 N N . PHE A 1 92 ? 21.327 -2.360 -16.127 1.00 65.94 92 PHE A N 1
ATOM 730 C CA . PHE A 1 92 ? 21.802 -1.015 -16.497 1.00 65.94 92 PHE A CA 1
ATOM 731 C C . PHE A 1 92 ? 20.787 0.075 -16.123 1.00 65.94 92 PHE A C 1
ATOM 733 O O . PHE A 1 92 ? 19.592 -0.184 -16.076 1.00 65.94 92 PHE A O 1
ATOM 740 N N . TRP A 1 93 ? 21.243 1.307 -15.880 1.00 64.69 93 TRP A N 1
ATOM 741 C CA . TRP A 1 93 ? 20.365 2.435 -15.538 1.00 64.69 93 TRP A CA 1
ATOM 742 C C . TRP A 1 93 ? 19.513 2.889 -16.737 1.00 64.69 93 TRP A C 1
ATOM 744 O O . TRP A 1 93 ? 19.918 3.779 -17.480 1.00 64.69 93 TRP A O 1
ATOM 754 N N . ASP A 1 94 ? 18.345 2.268 -16.917 1.00 74.06 94 ASP A N 1
ATOM 755 C CA . ASP A 1 94 ? 17.390 2.541 -18.002 1.00 74.06 94 ASP A CA 1
ATOM 756 C C . ASP A 1 94 ? 16.051 3.107 -17.472 1.00 74.06 94 ASP A C 1
ATOM 758 O O . ASP A 1 94 ? 15.747 3.050 -16.275 1.00 74.06 94 ASP A O 1
ATOM 762 N N . ILE A 1 95 ? 15.224 3.631 -18.380 1.00 76.94 95 ILE A N 1
ATOM 763 C CA . ILE A 1 95 ? 13.861 4.153 -18.181 1.00 76.94 95 ILE A CA 1
ATOM 764 C C . ILE A 1 95 ? 12.968 3.145 -17.438 1.00 76.94 95 ILE A C 1
ATOM 766 O O . ILE A 1 95 ? 12.063 3.543 -16.700 1.00 76.94 95 ILE A O 1
ATOM 770 N N . GLU A 1 96 ? 13.249 1.846 -17.556 1.00 74.69 96 GLU A N 1
ATOM 771 C CA . GLU A 1 96 ? 12.550 0.789 -16.821 1.00 74.69 96 GLU A CA 1
ATOM 772 C C . GLU A 1 96 ? 12.671 0.921 -15.293 1.00 74.69 96 GLU A C 1
ATOM 774 O O . GLU A 1 96 ? 11.720 0.586 -14.584 1.00 74.69 96 GLU A O 1
ATOM 779 N N . ILE A 1 97 ? 13.777 1.472 -14.770 1.00 79.25 97 ILE A N 1
ATOM 780 C CA . ILE A 1 97 ? 13.929 1.747 -13.330 1.00 79.25 97 ILE A CA 1
ATOM 781 C C . ILE A 1 97 ? 12.931 2.821 -12.904 1.00 79.25 97 ILE A C 1
ATOM 783 O O . ILE A 1 97 ? 12.203 2.651 -11.925 1.00 79.25 97 ILE A O 1
ATOM 787 N N . LEU A 1 98 ? 12.880 3.929 -13.650 1.00 80.19 98 LEU A N 1
ATOM 788 C CA . LEU A 1 98 ? 11.970 5.034 -13.358 1.00 80.19 98 LEU A CA 1
ATOM 789 C C . LEU A 1 98 ? 10.516 4.569 -13.439 1.00 80.19 98 LEU A C 1
ATOM 791 O O . LEU A 1 98 ? 9.698 4.938 -12.593 1.00 80.19 98 LEU A O 1
ATOM 795 N N . HIS A 1 99 ? 10.213 3.723 -14.423 1.00 80.31 99 HIS A N 1
ATOM 796 C CA . HIS A 1 99 ? 8.915 3.087 -14.539 1.00 80.31 99 HIS A CA 1
ATOM 797 C C . HIS A 1 99 ? 8.619 2.214 -13.308 1.00 80.31 99 HIS A C 1
ATOM 799 O O . HIS A 1 99 ? 7.615 2.443 -12.642 1.00 80.31 99 HIS A O 1
ATOM 805 N N . GLY A 1 100 ? 9.498 1.280 -12.933 1.00 78.19 100 GLY A N 1
ATOM 806 C CA . GLY A 1 100 ? 9.292 0.392 -11.781 1.00 78.19 100 GLY A CA 1
ATOM 807 C C . GLY A 1 100 ? 9.151 1.121 -10.437 1.00 78.19 100 GLY A C 1
ATOM 808 O O . GLY A 1 100 ? 8.294 0.768 -9.621 1.00 78.19 100 GLY A O 1
ATOM 809 N N . ILE A 1 101 ? 9.898 2.207 -10.227 1.00 82.81 101 ILE A N 1
ATOM 810 C CA . ILE A 1 101 ? 9.734 3.077 -9.051 1.00 82.81 101 ILE A CA 1
ATOM 811 C C . ILE A 1 101 ? 8.376 3.786 -9.096 1.00 82.81 101 ILE A C 1
ATOM 813 O O . ILE A 1 101 ? 7.649 3.780 -8.102 1.00 82.81 101 ILE A O 1
ATOM 817 N N . SER A 1 102 ? 8.001 4.348 -10.249 1.00 79.62 102 SER A N 1
ATOM 818 C CA . SER A 1 102 ? 6.717 5.042 -10.437 1.00 79.62 102 SER A CA 1
ATOM 819 C C . SER A 1 102 ? 5.526 4.116 -10.177 1.00 79.62 102 SER A C 1
ATOM 821 O O . SER A 1 102 ? 4.566 4.495 -9.510 1.00 79.62 102 SER A O 1
ATOM 823 N N . VAL A 1 103 ? 5.623 2.864 -10.625 1.00 77.06 103 VAL A N 1
ATOM 824 C CA . VAL A 1 103 ? 4.674 1.788 -10.318 1.00 77.06 103 VAL A CA 1
ATOM 825 C C . VAL A 1 103 ? 4.606 1.501 -8.817 1.00 77.06 103 VAL A C 1
ATOM 827 O O . VAL A 1 103 ? 3.522 1.368 -8.252 1.00 77.06 103 VAL A O 1
ATOM 830 N N . SER A 1 104 ? 5.755 1.427 -8.148 1.00 83.88 104 SER A N 1
ATOM 831 C CA . SER A 1 104 ? 5.834 1.073 -6.726 1.00 83.88 104 SER A CA 1
ATOM 832 C C . SER A 1 104 ? 5.140 2.104 -5.825 1.00 83.88 104 SER A C 1
ATOM 834 O O . SER A 1 104 ? 4.569 1.738 -4.791 1.00 83.88 104 SER A O 1
ATOM 836 N N . ILE A 1 105 ? 5.133 3.382 -6.228 1.00 84.88 105 ILE A N 1
ATOM 837 C CA . ILE A 1 105 ? 4.474 4.489 -5.508 1.00 84.88 105 ILE A CA 1
ATOM 838 C C . ILE A 1 105 ? 2.964 4.253 -5.348 1.00 84.88 105 ILE A C 1
ATOM 840 O O . ILE A 1 105 ? 2.378 4.693 -4.359 1.00 84.88 105 ILE A O 1
ATOM 844 N N . ILE A 1 106 ? 2.324 3.505 -6.252 1.00 80.81 106 ILE A N 1
ATOM 845 C CA . ILE A 1 106 ? 0.883 3.208 -6.181 1.00 80.81 106 ILE A CA 1
ATOM 846 C C . ILE A 1 106 ? 0.511 2.510 -4.864 1.00 80.81 106 ILE A C 1
ATOM 848 O O . ILE A 1 106 ? -0.551 2.777 -4.305 1.00 80.81 106 ILE A O 1
ATOM 852 N N . SER A 1 107 ? 1.39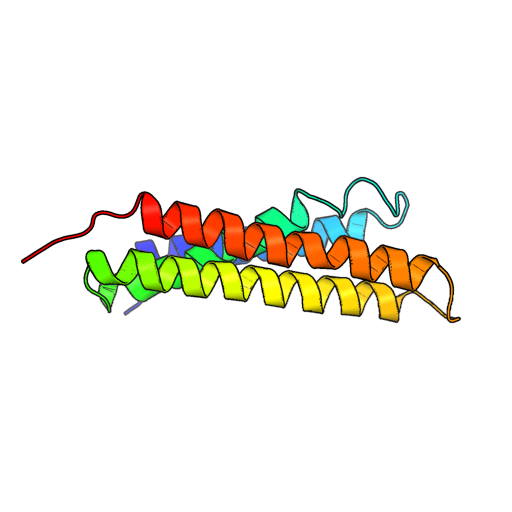6 1.676 -4.308 1.00 84.19 107 SER A N 1
ATOM 853 C CA . SER A 1 107 ? 1.147 1.043 -3.004 1.00 84.19 107 SER A CA 1
ATOM 854 C C . SER A 1 107 ? 1.089 2.050 -1.851 1.00 84.19 107 SER A C 1
ATOM 856 O O . SER A 1 107 ? 0.238 1.920 -0.972 1.00 84.19 107 SER A O 1
ATOM 858 N N . ILE A 1 108 ? 1.918 3.100 -1.888 1.00 87.25 108 ILE A N 1
ATOM 859 C CA . ILE A 1 108 ? 1.883 4.198 -0.916 1.00 87.25 108 ILE A CA 1
ATOM 860 C C . ILE A 1 108 ? 0.544 4.925 -1.032 1.00 87.25 108 ILE A C 1
ATOM 862 O O . ILE A 1 108 ? -0.120 5.151 -0.020 1.00 87.25 108 ILE A O 1
ATOM 866 N N . ILE A 1 109 ? 0.110 5.228 -2.262 1.00 82.94 109 ILE A N 1
ATOM 867 C CA . ILE A 1 109 ? -1.185 5.874 -2.518 1.00 82.94 109 ILE A CA 1
ATOM 868 C C . ILE A 1 109 ? -2.320 5.033 -1.921 1.00 82.94 109 ILE A C 1
ATOM 870 O O . ILE A 1 109 ? -3.146 5.571 -1.186 1.00 82.94 109 ILE A O 1
ATOM 874 N N . TYR A 1 110 ? -2.335 3.716 -2.151 1.00 79.50 110 TYR A N 1
ATOM 875 C CA . TYR A 1 110 ? -3.337 2.837 -1.543 1.00 79.50 110 TYR A CA 1
ATOM 876 C C . TYR A 1 110 ? -3.264 2.807 -0.017 1.00 79.50 110 TYR A C 1
ATOM 878 O O . TYR A 1 110 ? -4.310 2.886 0.623 1.00 79.50 110 TYR A O 1
ATOM 886 N N . GLY A 1 111 ? -2.066 2.756 0.570 1.00 84.44 111 GLY A N 1
ATOM 887 C CA . GLY A 1 111 ? -1.882 2.801 2.022 1.00 84.44 111 GLY A CA 1
ATOM 888 C C . GLY A 1 111 ? -2.490 4.055 2.653 1.00 84.44 111 GLY A C 1
ATOM 889 O O . GLY A 1 111 ? -3.239 3.960 3.626 1.00 84.44 111 GLY A O 1
ATOM 890 N N . TYR A 1 112 ? -2.236 5.228 2.066 1.00 84.06 112 TYR A N 1
ATOM 891 C CA . TYR A 1 112 ? -2.796 6.489 2.555 1.00 84.06 112 TYR A CA 1
ATOM 892 C C . TYR A 1 112 ? -4.294 6.628 2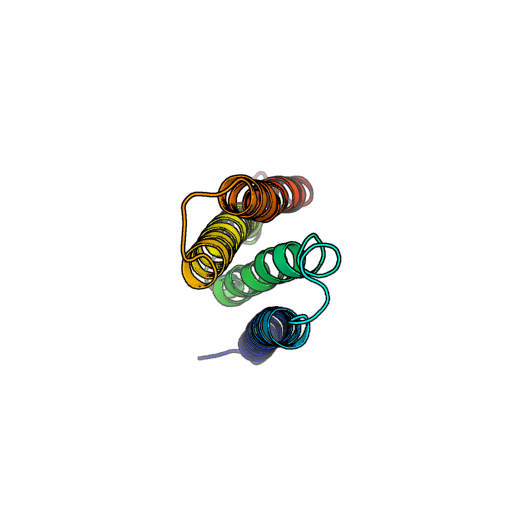.276 1.00 84.06 112 TYR A C 1
ATOM 894 O O . TYR A 1 112 ? -5.027 7.056 3.166 1.00 84.06 112 TYR A O 1
ATOM 902 N N . VAL A 1 113 ? -4.776 6.281 1.080 1.00 79.12 113 VAL A N 1
ATOM 903 C CA . VAL A 1 113 ? -6.204 6.406 0.740 1.00 79.12 113 VAL A CA 1
ATOM 904 C C . VAL A 1 113 ? -7.040 5.462 1.599 1.00 79.12 113 VAL A C 1
ATOM 906 O O . VAL A 1 113 ? -7.959 5.912 2.281 1.00 79.12 113 VAL A O 1
ATOM 909 N N . LEU A 1 114 ? -6.698 4.171 1.628 1.00 79.06 114 LEU A N 1
ATOM 910 C CA . LEU A 1 114 ? -7.445 3.182 2.403 1.00 79.06 114 LEU A CA 1
ATOM 911 C C . LEU A 1 114 ? -7.301 3.414 3.907 1.00 79.06 114 LEU A C 1
ATOM 913 O O . LEU A 1 114 ? -8.291 3.301 4.619 1.00 79.06 114 LEU A O 1
ATOM 917 N N . GLY A 1 115 ? -6.116 3.807 4.385 1.00 79.50 115 GLY A N 1
ATOM 918 C CA . GLY A 1 115 ? -5.912 4.133 5.794 1.00 79.50 115 GLY A CA 1
ATOM 919 C C . GLY A 1 115 ? -6.762 5.319 6.259 1.00 79.50 115 GLY A C 1
ATOM 920 O O . GLY A 1 115 ? -7.386 5.245 7.315 1.00 79.50 115 GLY A O 1
ATOM 921 N N . ASN A 1 116 ? -6.846 6.398 5.469 1.00 77.25 116 ASN A N 1
ATOM 922 C CA . ASN A 1 116 ? -7.705 7.542 5.802 1.00 77.25 116 ASN A CA 1
ATOM 923 C C . ASN A 1 116 ? -9.200 7.205 5.693 1.00 77.25 116 ASN A C 1
ATOM 925 O O . ASN A 1 116 ? -9.978 7.648 6.535 1.00 77.25 116 ASN A O 1
ATOM 929 N N . LEU A 1 117 ? -9.611 6.408 4.699 1.00 73.94 117 LEU A N 1
ATOM 930 C CA . LEU A 1 117 ? -10.994 5.925 4.603 1.00 73.94 117 LEU A CA 1
ATOM 931 C C . LEU A 1 117 ? -11.359 5.071 5.821 1.00 73.94 117 LEU A C 1
ATOM 933 O O . LEU A 1 117 ? -12.404 5.285 6.428 1.00 73.94 117 LEU A O 1
ATOM 937 N N . ALA A 1 118 ? -10.479 4.147 6.205 1.00 75.31 118 ALA A N 1
ATOM 938 C CA . ALA A 1 118 ? -10.680 3.272 7.347 1.00 75.31 118 ALA A CA 1
ATOM 939 C C . ALA A 1 118 ? -10.839 4.054 8.654 1.00 75.31 118 ALA A C 1
ATOM 941 O O . ALA A 1 118 ? -11.723 3.720 9.431 1.00 75.31 118 ALA A O 1
ATOM 942 N N . GLU A 1 119 ? -10.043 5.106 8.872 1.00 76.94 119 GLU A N 1
ATOM 943 C CA . GLU A 1 119 ? -10.190 6.006 10.024 1.00 76.94 119 GLU A CA 1
ATOM 944 C C . GLU A 1 119 ? -11.494 6.818 9.963 1.00 76.94 119 GLU A C 1
ATOM 946 O O . GLU A 1 119 ? -12.185 6.933 10.969 1.00 76.94 119 GLU A O 1
ATOM 95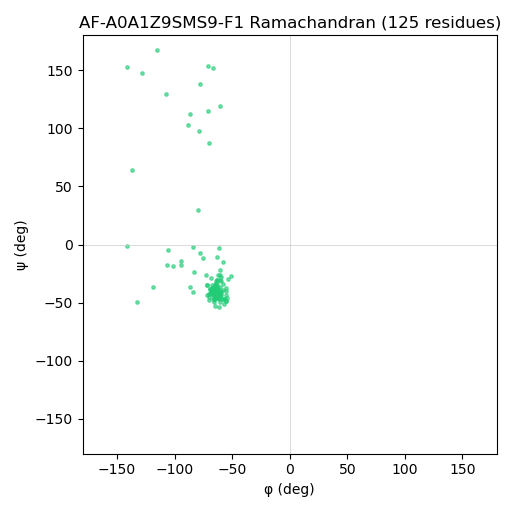1 N N . THR A 1 120 ? -11.862 7.338 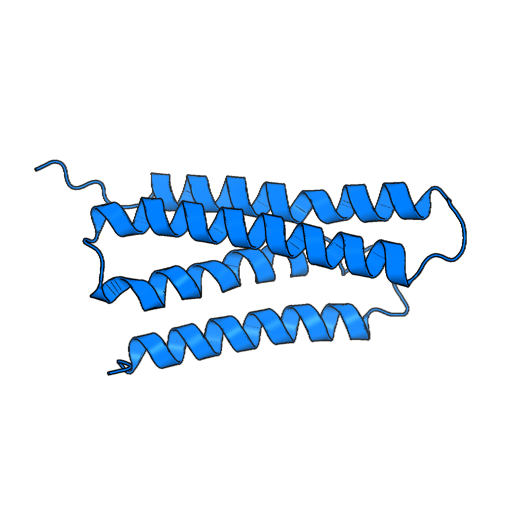8.787 1.00 72.94 120 THR A N 1
ATOM 952 C CA . THR A 1 120 ? -13.053 8.194 8.604 1.00 72.94 120 THR A CA 1
ATOM 953 C C . THR A 1 120 ? -14.359 7.444 8.861 1.00 72.94 120 THR A C 1
ATOM 955 O O . THR A 1 120 ? -15.284 7.991 9.453 1.00 72.94 120 THR A O 1
ATOM 958 N N . PHE A 1 121 ? -14.451 6.192 8.410 1.00 71.31 121 PHE A N 1
ATOM 959 C CA . PHE A 1 121 ? -15.627 5.347 8.640 1.00 71.31 121 PHE A CA 1
ATOM 960 C C . PHE A 1 121 ? -15.596 4.635 9.996 1.00 71.31 121 PHE A C 1
ATOM 962 O O . PHE A 1 121 ? -16.534 3.905 10.325 1.00 71.31 121 PHE A O 1
ATOM 969 N N . TRP A 1 122 ? -14.532 4.816 10.782 1.00 74.06 122 TRP A N 1
ATOM 970 C CA . TRP A 1 122 ? -14.430 4.181 12.082 1.00 74.06 122 TRP A CA 1
ATOM 971 C C . TRP A 1 122 ? -15.283 4.919 13.123 1.00 74.06 122 TRP A C 1
ATOM 973 O O . TRP A 1 122 ? -15.271 6.151 13.157 1.00 74.06 122 TRP A O 1
ATOM 983 N N . PRO A 1 123 ? -16.008 4.205 14.005 1.00 66.00 123 PRO A N 1
ATOM 984 C CA . PRO A 1 123 ? -16.794 4.849 15.049 1.00 66.00 123 PRO A CA 1
ATOM 985 C C . PRO A 1 123 ? -15.897 5.681 15.973 1.00 66.00 123 PRO A C 1
ATOM 987 O O . PRO A 1 123 ? -15.009 5.143 16.640 1.00 66.00 123 PRO A O 1
ATOM 990 N N . TYR A 1 124 ? -16.151 6.986 16.028 1.00 59.31 124 TYR A N 1
ATOM 991 C CA . TYR A 1 124 ? -15.564 7.885 17.014 1.00 59.31 124 TYR A CA 1
ATOM 992 C C . TYR A 1 124 ? -16.444 7.852 18.269 1.00 59.31 124 TYR A C 1
ATOM 994 O O . TYR A 1 124 ? -17.594 8.285 18.216 1.00 59.31 124 TYR A O 1
ATOM 1002 N N . SER A 1 125 ? -15.946 7.310 19.384 1.00 49.41 125 SER A N 1
ATOM 1003 C CA . SER A 1 125 ? -16.609 7.491 20.680 1.00 49.41 125 SER A CA 1
ATOM 1004 C C . SER A 1 125 ? -16.079 8.774 21.310 1.00 49.41 125 SER A C 1
ATOM 1006 O O . SER A 1 125 ? -14.949 8.812 21.794 1.00 49.41 125 SER A O 1
ATOM 1008 N N . SER A 1 126 ? -16.878 9.835 21.250 1.00 45.75 126 SER A N 1
ATOM 1009 C CA . SER A 1 126 ? -16.729 10.977 22.145 1.00 45.75 126 SER A CA 1
ATOM 1010 C C . SER A 1 126 ? -17.354 10.595 23.486 1.00 45.75 126 SER A C 1
ATOM 1012 O O . SER A 1 126 ? -18.579 10.650 23.611 1.00 45.75 126 SER A O 1
ATOM 1014 N N . ASP A 1 127 ? -16.527 10.162 24.432 1.00 44.84 127 ASP A N 1
ATOM 1015 C CA . ASP A 1 127 ? -16.868 10.280 25.853 1.00 44.84 127 ASP A CA 1
ATOM 1016 C C . ASP A 1 127 ? -16.516 11.698 26.326 1.00 44.84 127 ASP A C 1
ATOM 1018 O O . ASP A 1 127 ? -15.411 12.180 25.972 1.00 44.84 127 ASP A O 1
#

Secondary structure (DSSP, 8-state):
---HHHHHHHHHHHHHHHHHHHHHHHTTT-TTTSTTSHHHHHHHHHHHHHHHHHTTTS-HHHHHHHHHHHHHHHHHHHHHHHHHHHHHH-SS--HHHHHHHHHHHHHHHHHHHHHHHHHHTS-----

pLDDT: mean 71.19, std 13.48, range [42.5, 92.12]

Foldseek 3Di:
DQDPQLVVLLCLLVVLLVVLVVQVVVVPPPPADRNFASSLLSLLVSLLSVLSNCPVVDDQLVSLVVSLVSSLVSLVVQLVVLLVVQVVVDPDPDVSNVVSNVRSNVSNVSSNVVSVVSNVPGDHDDD

Radius of gyration: 16.49 Å; Cα contacts (8 Å, |Δi|>4): 150; chains: 1; bounding box: 39×29×45 Å

Nearest PDB structures (foldseek):
  3sjr-assembly1_B  TM=5.181E-01  e=1.929E+00  Chromobacterium violaceum
  8e0m-assembly4_L  TM=3.167E-01  e=5.466E+00  synthetic construct

Solvent-accessible surface area (backbone atoms only — not comparable to full-atom values): 6534 Å² total; per-residue (Å²): 131,87,49,78,66,39,52,51,32,49,51,50,24,50,51,36,44,48,49,35,50,49,57,61,59,70,46,78,87,51,92,82,70,67,72,61,54,65,36,30,45,33,35,16,55,23,28,42,26,59,38,57,57,43,48,90,79,48,58,73,55,54,44,23,60,46,29,18,54,34,10,34,49,19,1,52,50,34,22,53,53,35,38,50,56,37,58,73,72,52,92,66,101,47,72,65,50,59,49,30,46,59,51,16,49,48,10,38,53,45,3,49,53,52,12,51,50,47,35,70,74,34,70,77,74,85,126

Sequence (127 aa):
MFSRQNIIALLFYVALSLGALDLAIDHRTGYLKGLLSIHSLLIVIAFSGLTYIKREKYMLHELGLILKKDMILGGWIGFMVGCFFTFYKISFWDIEILHGISVSIISIIYGYVLGNLAETFWPYSSD